Protein AF-E3PR34-F1 (afdb_monomer_lite)

Secondary structure (DSSP, 8-state):
-TTHHHHHHHHHHHHHHHHHHHHHHHH--TTS-HHHHHHHHHHHHHHHHHHHHHHHHHHHHHHHHHHHHHHHHHT-

Sequence (76 aa):
MKRIIPIVITIVVCVYLFVYAVMTLKGMSLSEPLGIKLFMLSIGAISIGVMFAMVIALFRRLREIKEEEDDDISKY

Organism: Acetoanaerobium sticklandii (strain ATCC 12662 / DSM 519 / JCM 1433 / CCUG 9281 / NCIMB 10654 / HF) (NCBI:txid499177)

pLDDT: mean 80.56, std 8.92, range [50.03, 90.44]

Structure (mmCIF, N/CA/C/O backbone):
data_AF-E3PR34-F1
#
_entry.id   AF-E3PR34-F1
#
loop_
_atom_site.group_PDB
_atom_site.id
_atom_site.type_symbol
_atom_site.label_atom_id
_atom_site.label_alt_id
_atom_site.label_comp_id
_atom_site.label_asym_id
_atom_site.label_entity_id
_atom_site.label_seq_id
_atom_site.pdbx_PDB_ins_code
_atom_site.Cartn_x
_atom_site.Cartn_y
_atom_site.Cartn_z
_atom_site.occupancy
_atom_site.B_iso_or_equiv
_atom_site.auth_seq_id
_atom_site.auth_comp_id
_atom_site.auth_asym_id
_atom_site.auth_atom_id
_atom_site.pdbx_PDB_model_num
ATOM 1 N N . MET A 1 1 ? -22.753 -3.610 16.147 1.00 54.75 1 MET A N 1
ATOM 2 C CA . MET A 1 1 ? -22.579 -4.009 14.720 1.00 54.75 1 MET A CA 1
ATOM 3 C C . MET A 1 1 ? -21.880 -2.952 13.854 1.00 54.75 1 MET A C 1
ATOM 5 O O . MET A 1 1 ? -21.266 -3.329 12.862 1.00 54.75 1 MET A O 1
ATOM 9 N N . LYS A 1 2 ? -21.895 -1.658 14.221 1.00 61.16 2 LYS A N 1
ATOM 10 C CA . LYS A 1 2 ? -21.282 -0.563 13.437 1.00 61.16 2 LYS A CA 1
ATOM 11 C C . LYS A 1 2 ? -19.773 -0.736 13.165 1.00 61.16 2 LYS A C 1
ATOM 13 O O . LYS A 1 2 ? -19.285 -0.290 12.135 1.00 61.16 2 LYS A O 1
ATOM 18 N N . ARG A 1 3 ? -19.054 -1.463 14.032 1.00 66.06 3 ARG A N 1
ATOM 19 C CA . ARG A 1 3 ? -17.608 -1.751 13.919 1.00 66.06 3 ARG A CA 1
ATOM 20 C C . ARG A 1 3 ? -17.233 -2.723 12.785 1.00 66.06 3 ARG A C 1
ATOM 22 O O . ARG A 1 3 ? -16.103 -2.695 12.317 1.00 66.06 3 ARG A O 1
ATOM 29 N N . ILE A 1 4 ? -18.161 -3.568 12.325 1.00 74.25 4 ILE A N 1
ATOM 30 C CA . ILE A 1 4 ? -17.880 -4.615 11.320 1.00 74.25 4 ILE A CA 1
ATOM 31 C C . ILE A 1 4 ? -17.737 -4.024 9.913 1.00 74.25 4 ILE A C 1
ATOM 33 O O . ILE A 1 4 ? -16.880 -4.461 9.151 1.00 74.25 4 ILE A O 1
ATOM 37 N N . ILE A 1 5 ? -18.524 -2.998 9.586 1.00 81.12 5 ILE A N 1
ATOM 38 C CA . ILE A 1 5 ? -18.534 -2.358 8.262 1.00 81.12 5 ILE A CA 1
ATOM 39 C C . ILE A 1 5 ? -17.146 -1.825 7.864 1.00 81.12 5 ILE A C 1
ATOM 41 O O . ILE A 1 5 ? -16.646 -2.232 6.813 1.00 81.12 5 ILE A O 1
ATOM 45 N N . PRO A 1 6 ? -16.478 -0.967 8.664 1.00 79.88 6 PRO A N 1
ATOM 46 C CA . PRO A 1 6 ? -15.168 -0.450 8.283 1.00 79.88 6 PRO A CA 1
ATOM 47 C C . PRO A 1 6 ? -14.118 -1.564 8.185 1.00 79.88 6 PRO A C 1
ATOM 49 O O . PRO A 1 6 ? -13.304 -1.532 7.270 1.00 79.88 6 PRO A O 1
ATOM 52 N N . ILE A 1 7 ? -14.178 -2.586 9.051 1.00 82.62 7 ILE A N 1
ATOM 53 C CA . ILE A 1 7 ? -13.249 -3.729 9.026 1.00 82.62 7 ILE A CA 1
ATOM 54 C C . ILE A 1 7 ? -13.374 -4.501 7.714 1.00 82.62 7 ILE A C 1
ATOM 56 O O . ILE A 1 7 ? -12.371 -4.751 7.049 1.00 82.62 7 ILE A O 1
ATOM 60 N N . VAL A 1 8 ? -14.599 -4.852 7.321 1.00 84.19 8 VAL A N 1
ATOM 61 C CA . VAL A 1 8 ? -14.853 -5.612 6.091 1.00 84.19 8 VAL A CA 1
ATOM 62 C C . VAL A 1 8 ? -14.386 -4.826 4.867 1.00 84.19 8 VAL A C 1
ATOM 64 O O . VAL A 1 8 ? -13.709 -5.389 4.011 1.00 84.19 8 VAL A O 1
ATOM 67 N N . ILE A 1 9 ? -14.662 -3.519 4.811 1.00 86.44 9 ILE A N 1
ATOM 68 C CA . ILE A 1 9 ? -14.206 -2.662 3.708 1.00 86.44 9 ILE A CA 1
ATOM 69 C C . ILE A 1 9 ? -12.675 -2.635 3.647 1.00 86.44 9 ILE A C 1
ATOM 71 O O . ILE A 1 9 ? -12.106 -2.868 2.584 1.00 86.44 9 ILE A O 1
ATOM 75 N N . THR A 1 10 ? -11.990 -2.409 4.772 1.00 86.62 10 THR A N 1
ATOM 76 C CA . THR A 1 10 ? -10.521 -2.381 4.793 1.00 86.62 10 THR A CA 1
ATOM 77 C C . THR A 1 10 ? -9.918 -3.720 4.378 1.00 86.62 10 THR A C 1
ATOM 79 O O . THR A 1 10 ? -8.948 -3.726 3.625 1.00 86.62 10 THR A O 1
ATOM 82 N N . ILE A 1 11 ? -10.503 -4.849 4.788 1.00 87.25 11 ILE A N 1
ATOM 83 C CA . ILE A 1 11 ? -10.050 -6.180 4.359 1.00 87.25 11 ILE A CA 1
ATOM 84 C C . ILE A 1 11 ? -10.210 -6.345 2.845 1.00 87.25 11 ILE A C 1
ATOM 86 O O . ILE A 1 11 ? -9.251 -6.728 2.179 1.00 87.25 11 ILE A O 1
ATOM 90 N N . VAL A 1 12 ? -11.376 -6.015 2.281 1.00 90.19 12 VAL A N 1
ATOM 91 C CA . VAL A 1 12 ? -11.631 -6.140 0.835 1.00 90.19 12 VAL A CA 1
ATOM 92 C C . VAL A 1 12 ? -10.667 -5.271 0.025 1.00 90.19 12 VAL A C 1
ATOM 94 O O . VAL A 1 12 ? -10.079 -5.750 -0.944 1.00 90.19 12 VAL A O 1
ATOM 97 N N . VAL A 1 13 ? -10.446 -4.020 0.438 1.00 87.31 13 VAL A N 1
ATOM 98 C CA . VAL A 1 13 ? -9.526 -3.111 -0.263 1.00 87.31 13 VAL A CA 1
ATOM 99 C C . VAL A 1 13 ? -8.073 -3.575 -0.120 1.00 87.31 13 VAL A C 1
ATOM 101 O O . VAL A 1 13 ? -7.334 -3.553 -1.102 1.00 87.31 13 VAL A O 1
ATOM 104 N N . CYS A 1 14 ? -7.657 -4.055 1.056 1.00 87.31 14 CYS A N 1
ATOM 105 C CA . CYS A 1 14 ? -6.325 -4.636 1.239 1.00 87.31 14 CYS A CA 1
ATOM 106 C C . CYS A 1 14 ? -6.110 -5.863 0.349 1.00 87.31 14 CYS A C 1
ATOM 108 O O . CYS A 1 14 ? -5.061 -5.971 -0.278 1.00 87.31 14 CYS A O 1
ATOM 110 N N . VAL A 1 15 ? -7.091 -6.763 0.253 1.00 90.44 15 VAL A N 1
ATOM 111 C CA . VAL A 1 15 ? -7.012 -7.932 -0.634 1.00 90.44 15 VAL A CA 1
ATOM 112 C C . VAL A 1 15 ? -6.928 -7.492 -2.096 1.00 90.44 15 VAL A C 1
ATOM 114 O O . VAL A 1 15 ? -6.082 -7.995 -2.831 1.00 90.44 15 VAL A O 1
ATOM 117 N N . TYR A 1 16 ? -7.739 -6.518 -2.512 1.00 88.44 16 TYR A N 1
ATOM 118 C CA . TYR A 1 16 ? -7.696 -5.975 -3.870 1.00 88.44 16 TYR A CA 1
ATOM 119 C C . TYR A 1 16 ? -6.324 -5.373 -4.210 1.00 88.44 16 TYR A C 1
ATOM 121 O O . TYR A 1 16 ? -5.725 -5.731 -5.224 1.00 88.44 16 TYR A O 1
ATOM 129 N N . LEU A 1 17 ? -5.788 -4.509 -3.340 1.00 86.06 17 LEU A N 1
ATOM 130 C CA . LEU A 1 17 ? -4.465 -3.906 -3.527 1.00 86.06 17 LEU A CA 1
ATOM 131 C C . LEU A 1 17 ? -3.352 -4.950 -3.512 1.00 86.06 17 LEU A C 1
ATOM 133 O O . LEU A 1 17 ? -2.404 -4.843 -4.286 1.00 86.06 17 LEU A O 1
ATOM 137 N N . PHE A 1 18 ? -3.475 -5.976 -2.672 1.00 86.00 18 PHE A N 1
ATOM 138 C CA . PHE A 1 18 ? -2.519 -7.071 -2.629 1.00 86.00 18 PHE A CA 1
ATOM 139 C C . PHE A 1 18 ? -2.501 -7.850 -3.948 1.00 86.00 18 PHE A C 1
ATOM 141 O O . PHE A 1 18 ? -1.435 -8.062 -4.522 1.00 86.00 18 PHE A O 1
ATOM 148 N N . VAL A 1 19 ? -3.672 -8.221 -4.475 1.00 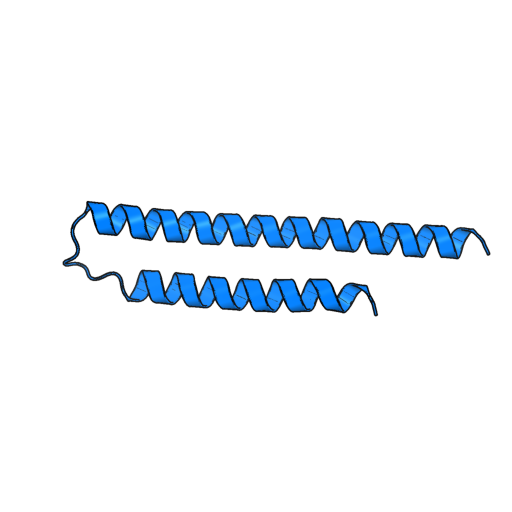89.00 19 VAL A N 1
ATOM 149 C CA . VAL A 1 19 ? -3.782 -8.892 -5.780 1.00 89.00 19 VAL A CA 1
ATOM 150 C C . VAL A 1 19 ? -3.205 -8.013 -6.889 1.00 89.00 19 VAL A C 1
ATOM 152 O O . VAL A 1 19 ? -2.434 -8.504 -7.713 1.00 89.00 19 VAL A O 1
ATOM 155 N N . TYR A 1 20 ? -3.509 -6.713 -6.878 1.00 84.12 20 TYR A N 1
ATOM 156 C CA . TYR A 1 20 ? -2.977 -5.760 -7.849 1.00 84.12 20 TYR A CA 1
ATOM 157 C C . TYR A 1 20 ? -1.445 -5.669 -7.788 1.00 84.12 20 TYR A C 1
ATOM 159 O O . TYR A 1 20 ? -0.775 -5.771 -8.817 1.00 84.12 20 TYR A O 1
ATOM 167 N N . ALA A 1 21 ? -0.868 -5.555 -6.589 1.00 82.88 21 ALA A N 1
ATOM 168 C CA . ALA A 1 21 ? 0.579 -5.525 -6.394 1.00 82.88 21 ALA A CA 1
ATOM 169 C C . ALA A 1 21 ? 1.245 -6.822 -6.883 1.00 82.88 21 ALA A C 1
ATOM 171 O O . ALA A 1 21 ? 2.249 -6.772 -7.592 1.00 82.88 21 ALA A O 1
ATOM 172 N N . VAL A 1 22 ? 0.657 -7.984 -6.580 1.00 84.94 22 VAL A N 1
ATOM 173 C CA . VAL A 1 22 ? 1.163 -9.288 -7.035 1.00 84.94 22 VAL A CA 1
ATOM 174 C C . VAL A 1 22 ? 1.088 -9.422 -8.556 1.00 84.94 22 VAL A C 1
ATOM 176 O O . VAL A 1 22 ? 2.044 -9.900 -9.163 1.00 84.94 22 VAL A O 1
ATOM 179 N N . MET A 1 23 ? -0.006 -8.993 -9.190 1.00 84.44 23 MET A N 1
ATOM 180 C CA . MET A 1 23 ? -0.124 -8.997 -10.653 1.00 84.44 23 MET A CA 1
ATOM 181 C C . MET A 1 23 ? 0.898 -8.071 -11.307 1.00 84.44 23 MET A C 1
ATOM 183 O O . MET A 1 23 ? 1.534 -8.465 -12.280 1.00 84.44 23 MET A O 1
ATOM 187 N N . THR A 1 24 ? 1.107 -6.886 -10.737 1.00 80.94 24 THR A N 1
ATOM 188 C CA . THR A 1 24 ? 2.088 -5.913 -11.233 1.00 80.94 24 THR A CA 1
ATOM 189 C C . THR A 1 24 ? 3.509 -6.476 -11.151 1.00 80.94 24 THR A C 1
ATOM 191 O O . THR A 1 24 ? 4.270 -6.381 -12.108 1.00 80.94 24 THR A O 1
ATOM 194 N N . LEU A 1 25 ? 3.856 -7.137 -10.042 1.00 77.38 25 LEU A N 1
ATOM 195 C CA . LEU A 1 25 ? 5.164 -7.774 -9.864 1.00 77.38 25 LEU A CA 1
ATOM 196 C C . LEU A 1 25 ? 5.348 -9.017 -10.746 1.00 77.38 25 LEU A C 1
ATOM 198 O O . LEU A 1 25 ? 6.444 -9.240 -11.250 1.00 77.38 25 LEU A O 1
ATOM 202 N N . LYS A 1 26 ? 4.298 -9.821 -10.957 1.00 81.94 26 LYS A N 1
ATOM 203 C CA . LYS A 1 26 ? 4.344 -10.984 -11.861 1.00 81.94 26 LYS A CA 1
ATOM 204 C C . LYS A 1 26 ? 4.406 -10.595 -13.336 1.00 81.94 26 LYS A C 1
ATOM 206 O O . LYS A 1 26 ? 4.992 -11.332 -14.119 1.00 81.94 26 LYS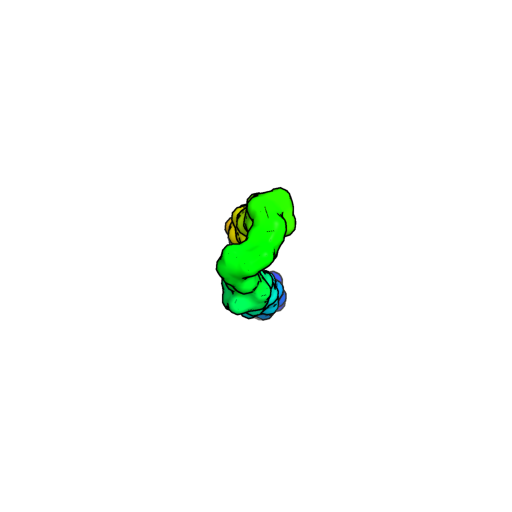 A O 1
ATOM 211 N N . GLY A 1 27 ? 3.783 -9.479 -13.707 1.00 76.50 27 GLY A N 1
ATOM 212 C CA . GLY A 1 27 ? 3.812 -8.940 -15.066 1.00 76.50 27 GLY A CA 1
ATOM 213 C C . GLY A 1 27 ? 5.149 -8.299 -15.441 1.00 76.50 27 GLY A C 1
ATOM 214 O O . GLY A 1 27 ? 5.395 -8.082 -16.622 1.00 76.50 27 GLY A O 1
ATOM 215 N N . MET A 1 28 ? 6.017 -8.034 -14.460 1.00 71.25 28 MET A N 1
ATOM 216 C CA . MET A 1 28 ? 7.335 -7.452 -14.680 1.00 71.25 28 MET A CA 1
ATOM 217 C C . MET A 1 28 ? 8.247 -8.463 -15.393 1.00 71.25 28 MET A C 1
ATOM 219 O O . MET A 1 28 ? 8.724 -9.432 -14.797 1.00 71.25 28 MET A O 1
ATOM 223 N N . SER A 1 29 ? 8.494 -8.240 -16.683 1.00 72.19 29 SER A N 1
ATOM 224 C CA . SER A 1 29 ? 9.408 -9.074 -17.469 1.00 72.19 29 SER A CA 1
ATOM 225 C C . SER A 1 29 ? 10.861 -8.645 -17.246 1.00 72.19 29 SER A C 1
ATOM 227 O O . SER A 1 29 ? 11.179 -7.462 -17.129 1.00 72.19 29 SER A O 1
ATOM 229 N N . LEU A 1 30 ? 11.790 -9.608 -17.251 1.00 66.19 30 LEU A N 1
ATOM 230 C CA . LEU A 1 30 ? 13.237 -9.349 -17.167 1.00 66.19 30 LEU A CA 1
ATOM 231 C C . LEU A 1 30 ? 13.769 -8.489 -18.326 1.00 66.19 30 LEU A C 1
ATOM 233 O O . LEU A 1 30 ? 14.842 -7.906 -18.200 1.00 66.19 30 LEU A O 1
ATOM 237 N N . SER A 1 31 ? 13.021 -8.403 -19.428 1.00 75.31 31 SER A N 1
ATOM 238 C CA . SER A 1 31 ? 13.368 -7.641 -20.629 1.00 75.31 31 SER A CA 1
ATOM 239 C C . SER A 1 31 ? 12.940 -6.169 -20.597 1.00 75.31 31 SER A C 1
ATOM 241 O O . SER A 1 31 ? 13.157 -5.462 -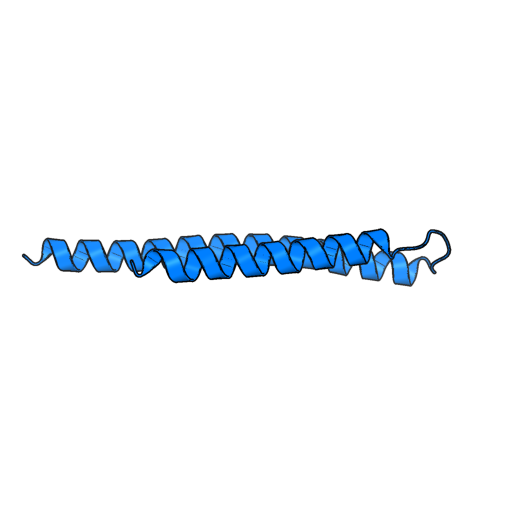21.579 1.00 75.31 31 SER A O 1
ATOM 243 N N . GLU A 1 32 ? 12.288 -5.697 -19.532 1.00 77.31 32 GLU A N 1
ATOM 244 C CA . GLU A 1 32 ? 11.786 -4.323 -19.489 1.00 77.31 32 GLU A CA 1
ATOM 245 C C . GLU A 1 32 ? 12.903 -3.290 -19.248 1.00 77.31 32 GLU A C 1
ATOM 247 O O . GLU A 1 32 ? 13.842 -3.544 -18.484 1.00 77.31 32 GLU A O 1
ATOM 252 N N . PRO A 1 33 ? 12.799 -2.090 -19.853 1.00 86.81 33 PRO A N 1
ATOM 253 C CA . PRO A 1 33 ? 13.702 -0.978 -19.586 1.00 86.81 33 PRO A CA 1
ATOM 254 C C . PRO A 1 33 ? 13.822 -0.687 -18.086 1.00 86.81 33 PRO A C 1
ATOM 256 O O . PRO A 1 33 ? 12.826 -0.622 -17.363 1.00 86.81 33 PRO A O 1
ATOM 259 N N . LEU A 1 34 ? 15.046 -0.421 -17.627 1.00 84.44 34 LEU A N 1
ATOM 260 C CA . LEU A 1 34 ? 15.372 -0.240 -16.206 1.00 84.44 34 LEU A CA 1
ATOM 261 C C . LEU A 1 34 ? 14.546 0.877 -15.533 1.00 84.44 34 LEU A C 1
ATOM 263 O O . LEU A 1 34 ? 14.191 0.766 -14.361 1.00 84.44 34 LEU A O 1
ATOM 267 N N . GLY A 1 35 ? 14.175 1.915 -16.293 1.00 85.06 35 GLY A N 1
ATOM 268 C CA . GLY A 1 35 ? 13.289 2.990 -15.833 1.00 85.06 35 GLY A CA 1
ATOM 269 C C . GLY A 1 35 ? 11.849 2.536 -15.564 1.00 85.06 35 GLY A C 1
ATOM 270 O O . GLY A 1 35 ? 11.277 2.908 -14.543 1.00 85.06 35 GLY A O 1
ATOM 271 N N . ILE A 1 36 ? 11.284 1.680 -16.423 1.00 83.69 36 ILE A N 1
ATOM 272 C CA . ILE A 1 36 ? 9.943 1.099 -16.224 1.00 83.69 36 ILE A CA 1
ATOM 273 C C . ILE A 1 36 ? 9.968 0.175 -15.006 1.00 83.69 36 ILE A C 1
ATOM 275 O O . ILE A 1 36 ? 9.073 0.224 -14.164 1.00 83.69 36 ILE A O 1
ATOM 279 N N . LYS A 1 37 ? 11.059 -0.580 -14.845 1.00 83.25 37 LYS A N 1
ATOM 280 C CA . LYS A 1 37 ? 11.261 -1.463 -13.699 1.00 83.25 37 LYS A CA 1
ATOM 281 C C . LYS A 1 37 ? 11.273 -0.705 -12.365 1.00 83.25 37 LYS A C 1
ATOM 283 O O . LYS A 1 37 ? 10.585 -1.090 -11.422 1.00 83.25 37 LYS A O 1
ATOM 288 N N . LEU A 1 38 ? 12.021 0.398 -12.294 1.00 85.38 38 LEU A N 1
ATOM 289 C CA . LEU A 1 38 ? 12.062 1.287 -11.125 1.00 85.38 38 LEU A CA 1
ATOM 290 C C . LEU A 1 38 ? 10.700 1.925 -10.832 1.00 85.38 38 LEU A C 1
ATOM 292 O O . LEU A 1 38 ? 10.303 2.010 -9.671 1.00 85.38 38 LEU A O 1
ATOM 296 N N . PHE A 1 39 ? 9.974 2.336 -11.872 1.00 85.50 39 PHE A N 1
ATOM 297 C CA . PHE A 1 39 ? 8.642 2.919 -11.736 1.00 85.50 39 PHE A CA 1
ATOM 298 C C . PHE A 1 39 ? 7.604 1.909 -11.219 1.00 85.50 39 PHE A C 1
ATOM 300 O O . PHE A 1 39 ? 6.837 2.209 -10.311 1.00 85.50 39 PHE A O 1
ATOM 307 N N . MET A 1 40 ? 7.605 0.674 -11.721 1.00 83.12 40 MET A N 1
ATOM 308 C CA . MET A 1 40 ? 6.717 -0.377 -11.207 1.00 83.12 40 MET A CA 1
ATOM 309 C C . MET A 1 40 ? 7.064 -0.767 -9.765 1.00 83.12 40 MET A C 1
ATOM 311 O O . MET A 1 40 ? 6.169 -1.014 -8.956 1.00 83.12 40 MET A O 1
ATOM 315 N N . LEU A 1 41 ? 8.353 -0.774 -9.411 1.00 85.00 41 LEU A N 1
ATOM 316 C CA . LEU A 1 41 ? 8.794 -1.052 -8.045 1.00 85.00 41 LEU A CA 1
ATOM 317 C C . LEU A 1 41 ? 8.380 0.061 -7.070 1.00 85.00 41 LEU A C 1
ATOM 319 O O . LEU A 1 41 ? 7.957 -0.239 -5.953 1.00 85.00 41 LEU A O 1
ATOM 323 N N . SER A 1 42 ? 8.428 1.331 -7.491 1.00 87.12 42 SER A N 1
ATOM 324 C CA . SER A 1 42 ? 7.937 2.445 -6.673 1.00 87.12 42 SER A CA 1
ATOM 325 C C . SER A 1 42 ? 6.418 2.395 -6.494 1.00 87.12 42 SER A C 1
ATOM 327 O O . SER A 1 42 ? 5.943 2.597 -5.379 1.00 87.12 42 SER A O 1
ATOM 329 N N . ILE A 1 43 ? 5.656 2.020 -7.529 1.00 85.56 43 ILE A N 1
ATOM 330 C CA . ILE A 1 43 ? 4.210 1.761 -7.413 1.00 85.56 43 ILE A CA 1
ATOM 331 C C . ILE A 1 43 ? 3.942 0.650 -6.394 1.00 85.56 43 ILE A C 1
ATOM 333 O O . ILE A 1 43 ? 3.088 0.814 -5.521 1.00 85.56 43 ILE A O 1
ATOM 337 N N . GLY A 1 44 ? 4.686 -0.457 -6.453 1.00 84.38 44 GLY A N 1
ATOM 338 C CA . GLY A 1 44 ? 4.581 -1.540 -5.473 1.00 84.38 44 GLY A CA 1
ATOM 339 C C . GLY A 1 44 ? 4.841 -1.057 -4.042 1.00 84.38 44 GLY A C 1
ATOM 340 O O . GLY A 1 44 ? 4.041 -1.321 -3.144 1.00 84.38 44 GLY A O 1
ATOM 341 N N . ALA A 1 45 ? 5.905 -0.278 -3.835 1.00 86.00 45 ALA A N 1
ATOM 342 C CA . ALA A 1 45 ? 6.241 0.291 -2.530 1.00 86.00 45 ALA A CA 1
ATOM 343 C C . ALA A 1 45 ? 5.158 1.253 -2.006 1.00 86.00 45 ALA A C 1
ATOM 345 O O . ALA A 1 45 ? 4.762 1.166 -0.841 1.00 86.00 45 ALA A O 1
ATOM 346 N N . ILE A 1 46 ? 4.625 2.125 -2.868 1.00 88.44 46 ILE A N 1
ATOM 347 C CA . ILE A 1 46 ? 3.519 3.032 -2.529 1.00 88.44 46 ILE A CA 1
ATOM 348 C C . ILE A 1 46 ? 2.277 2.229 -2.137 1.00 88.44 46 ILE A C 1
ATOM 350 O O . ILE A 1 46 ? 1.644 2.538 -1.131 1.00 88.44 46 ILE A O 1
ATOM 354 N N . SER A 1 47 ? 1.958 1.169 -2.882 1.00 83.56 47 SER A N 1
ATOM 355 C CA . SER A 1 47 ? 0.802 0.306 -2.614 1.00 83.56 47 SER A CA 1
ATOM 356 C C . SER A 1 47 ? 0.856 -0.287 -1.203 1.00 83.56 47 SER A C 1
ATOM 358 O O . SER A 1 47 ? -0.136 -0.247 -0.475 1.00 83.56 47 SER A O 1
ATOM 360 N N . ILE A 1 48 ? 2.033 -0.761 -0.779 1.00 85.50 48 ILE A N 1
ATOM 361 C CA . ILE A 1 48 ? 2.255 -1.266 0.584 1.00 85.50 48 ILE A CA 1
ATOM 362 C C . ILE A 1 48 ? 2.076 -0.142 1.613 1.00 85.50 48 ILE A C 1
ATOM 364 O O . ILE A 1 48 ? 1.411 -0.337 2.633 1.00 85.50 48 ILE A O 1
ATOM 368 N N . GLY A 1 49 ? 2.619 1.048 1.343 1.00 89.19 49 GLY A N 1
ATOM 369 C CA . GLY A 1 49 ? 2.449 2.215 2.212 1.00 89.19 49 GLY A CA 1
ATOM 370 C C . GLY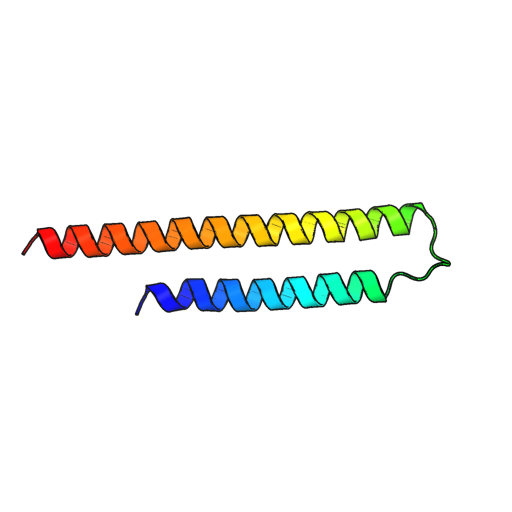 A 1 49 ? 0.977 2.590 2.417 1.00 89.19 49 GLY A C 1
ATOM 371 O O . GLY A 1 49 ? 0.546 2.824 3.548 1.00 89.19 49 GLY A O 1
ATOM 372 N N . VAL A 1 50 ? 0.179 2.567 1.346 1.00 87.62 50 VAL A N 1
ATOM 373 C CA . VAL A 1 50 ? -1.267 2.823 1.412 1.00 87.62 50 VAL A CA 1
ATOM 374 C C . VAL A 1 50 ? -1.985 1.738 2.217 1.00 87.62 50 VAL A C 1
ATOM 376 O O . VAL A 1 50 ? -2.848 2.068 3.031 1.00 87.62 50 VAL A O 1
ATOM 379 N N . MET A 1 51 ? -1.610 0.461 2.071 1.00 86.31 51 MET A N 1
ATOM 380 C CA . MET A 1 51 ? -2.174 -0.618 2.895 1.00 86.31 51 MET A CA 1
ATOM 381 C C . MET A 1 51 ? -1.943 -0.369 4.392 1.00 86.31 51 MET A C 1
ATOM 383 O O . MET A 1 51 ? -2.887 -0.459 5.177 1.00 86.31 51 MET A O 1
ATOM 387 N N . PHE A 1 52 ? -0.730 0.024 4.793 1.00 87.31 52 PHE A N 1
ATOM 388 C CA . PHE A 1 52 ? -0.441 0.379 6.188 1.00 87.31 52 PHE A CA 1
ATOM 389 C C . PHE A 1 52 ? -1.261 1.581 6.670 1.00 87.31 52 PHE A C 1
ATOM 391 O O . PHE A 1 52 ? -1.850 1.535 7.752 1.00 87.31 52 PHE A O 1
ATOM 398 N N . ALA A 1 53 ? -1.346 2.640 5.862 1.00 89.19 53 ALA A N 1
ATOM 399 C CA . ALA A 1 53 ? -2.129 3.825 6.198 1.00 89.19 53 ALA A CA 1
ATOM 400 C C . ALA A 1 53 ? -3.616 3.494 6.407 1.00 89.19 53 ALA A C 1
ATOM 402 O O . ALA A 1 53 ? -4.236 3.993 7.347 1.00 89.19 53 ALA A O 1
ATOM 403 N N . MET A 1 54 ? -4.182 2.608 5.584 1.00 84.50 54 MET A N 1
ATOM 404 C CA . MET A 1 54 ? -5.569 2.163 5.729 1.00 84.50 54 MET A CA 1
ATOM 405 C C . MET A 1 54 ? -5.805 1.360 7.006 1.00 84.50 54 MET A C 1
ATOM 407 O O . MET A 1 54 ? -6.832 1.549 7.653 1.00 84.50 54 MET A O 1
ATOM 411 N N . VAL A 1 55 ? -4.864 0.499 7.402 1.00 87.00 55 VAL A N 1
ATOM 412 C CA . VAL A 1 55 ? -4.962 -0.233 8.674 1.00 87.00 55 VAL A CA 1
ATOM 413 C C . VAL A 1 55 ? -4.940 0.744 9.853 1.00 87.00 55 VAL A C 1
ATOM 415 O O . VAL A 1 55 ? -5.760 0.632 10.761 1.00 87.00 55 VAL A O 1
ATOM 418 N N . ILE A 1 56 ? -4.075 1.761 9.825 1.00 88.44 56 ILE A N 1
ATOM 419 C CA . ILE A 1 56 ? -4.046 2.803 10.865 1.00 88.44 56 ILE A CA 1
ATOM 420 C C . ILE A 1 56 ? -5.361 3.595 10.889 1.00 88.44 56 ILE A C 1
ATOM 422 O O . ILE A 1 56 ? -5.913 3.8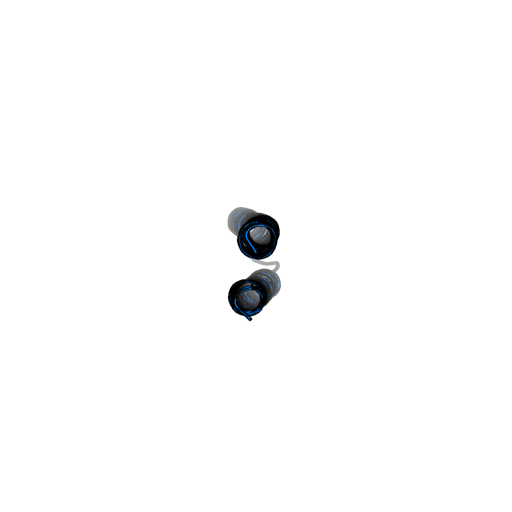48 11.961 1.00 88.44 56 ILE A O 1
ATOM 426 N N . ALA A 1 57 ? -5.888 3.969 9.721 1.00 88.06 57 ALA A N 1
ATOM 427 C CA . ALA A 1 57 ? -7.165 4.669 9.611 1.00 88.06 57 ALA A CA 1
ATOM 428 C C . ALA A 1 57 ? -8.330 3.826 10.157 1.00 88.06 57 ALA A C 1
ATOM 430 O O . ALA A 1 57 ? -9.206 4.359 10.839 1.00 88.06 57 ALA A O 1
ATOM 431 N N . LEU A 1 58 ? -8.310 2.510 9.923 1.00 86.81 58 LEU A N 1
ATOM 432 C CA . LEU A 1 58 ? -9.261 1.568 10.506 1.00 86.81 58 LEU A CA 1
ATOM 433 C C . LEU A 1 58 ? -9.182 1.580 12.037 1.00 86.81 58 LEU A C 1
ATOM 435 O O . LEU A 1 58 ? -10.215 1.699 12.689 1.00 86.81 58 LEU A O 1
ATOM 439 N N . PHE A 1 59 ? -7.979 1.491 12.613 1.00 85.12 59 PHE A N 1
ATOM 440 C CA . PHE A 1 59 ? -7.803 1.530 14.068 1.00 85.12 59 PHE A CA 1
ATOM 441 C C . PHE A 1 59 ? -8.305 2.838 14.680 1.00 85.12 59 PHE A C 1
ATOM 443 O O . PHE A 1 59 ? -8.951 2.801 15.725 1.00 85.12 59 PHE A O 1
ATOM 450 N N . ARG A 1 60 ? -8.065 3.982 14.024 1.00 86.00 60 ARG A N 1
ATOM 451 C CA . ARG A 1 60 ? -8.601 5.278 14.471 1.00 86.00 60 ARG A CA 1
ATOM 452 C C . ARG A 1 60 ? -10.127 5.283 14.479 1.00 86.00 60 ARG A C 1
ATOM 454 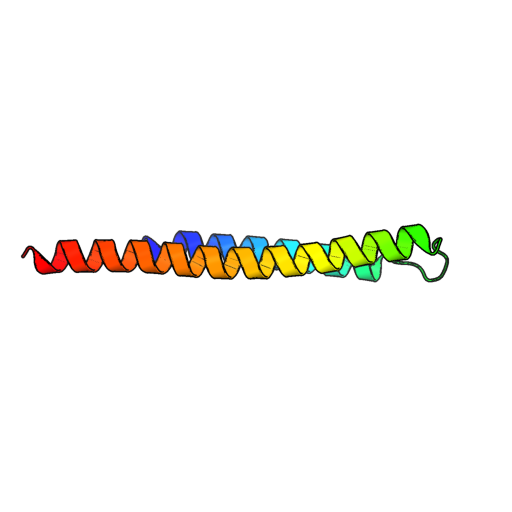O O . ARG A 1 60 ? -10.711 5.558 15.519 1.00 86.00 60 ARG A O 1
ATOM 461 N N . ARG A 1 61 ? -10.762 4.873 13.376 1.00 83.81 61 ARG A N 1
ATOM 462 C CA . ARG A 1 61 ? -12.231 4.784 13.288 1.00 83.81 61 ARG A CA 1
ATOM 463 C C . ARG A 1 61 ? -12.823 3.798 14.291 1.00 83.81 61 ARG A C 1
ATOM 465 O O . ARG A 1 61 ? -13.867 4.060 14.872 1.00 83.81 61 ARG A O 1
ATOM 472 N N . LEU A 1 62 ? -12.172 2.656 14.510 1.00 84.81 62 LEU A N 1
ATOM 473 C CA . LEU A 1 62 ? -12.606 1.690 15.522 1.00 84.81 62 LEU A CA 1
ATOM 474 C C . LEU A 1 62 ? -12.504 2.258 16.937 1.00 84.81 62 LEU A C 1
ATOM 476 O O . LEU A 1 62 ? -13.351 1.933 17.767 1.00 84.81 62 LEU A O 1
ATOM 480 N N . ARG A 1 63 ? -11.487 3.082 17.210 1.00 82.44 63 ARG A N 1
ATOM 481 C CA . ARG A 1 63 ? -11.337 3.762 18.496 1.00 82.44 63 ARG A CA 1
ATOM 482 C C . ARG A 1 63 ? -12.426 4.810 18.702 1.00 82.44 63 ARG A C 1
ATOM 484 O O . ARG A 1 63 ? -13.045 4.788 19.753 1.00 82.44 63 ARG A O 1
ATOM 491 N N . GLU A 1 64 ? -12.706 5.628 17.689 1.00 81.38 64 GLU A N 1
ATOM 492 C CA . GLU A 1 64 ? -13.783 6.631 17.719 1.00 81.38 64 GLU A CA 1
ATOM 493 C C . GLU A 1 64 ? -15.145 5.984 18.007 1.00 81.38 64 GLU A C 1
ATOM 495 O O . GLU A 1 64 ? -15.831 6.389 18.937 1.00 81.38 64 GLU A O 1
ATOM 500 N N . ILE A 1 65 ? -15.494 4.902 17.296 1.00 80.75 65 ILE A N 1
ATOM 501 C CA . ILE A 1 65 ? -16.758 4.177 17.532 1.00 80.75 65 ILE A CA 1
ATOM 502 C C . ILE A 1 65 ? -16.806 3.574 18.946 1.00 80.75 65 ILE A C 1
ATOM 504 O O . ILE A 1 65 ? -17.880 3.452 19.529 1.00 80.75 65 ILE A O 1
ATOM 508 N N . LYS A 1 66 ? -15.661 3.153 19.499 1.00 78.38 66 LYS A N 1
ATOM 509 C CA . LYS A 1 66 ? -15.599 2.624 20.867 1.00 78.38 66 LYS A CA 1
ATOM 510 C C . LYS A 1 66 ? -15.789 3.735 21.907 1.00 78.38 66 LYS A C 1
ATOM 512 O O . LYS A 1 66 ? -16.502 3.500 22.872 1.00 78.38 66 LYS A O 1
ATOM 517 N N . GLU A 1 67 ? -15.169 4.900 21.713 1.00 78.06 67 GLU A N 1
ATOM 518 C CA . GLU A 1 67 ? -15.333 6.065 22.598 1.00 78.06 67 GLU A CA 1
ATOM 519 C C . GLU A 1 67 ? -16.781 6.581 22.587 1.00 78.06 67 GLU A C 1
ATOM 521 O O . GLU A 1 67 ? -17.322 6.855 23.653 1.00 78.06 67 GLU A O 1
ATOM 526 N N . GLU A 1 68 ? -17.443 6.629 21.423 1.00 72.38 68 GLU A N 1
ATOM 527 C CA . GLU A 1 68 ? -18.871 6.983 21.340 1.00 72.38 68 GLU A CA 1
ATOM 528 C C . GLU A 1 68 ? -19.776 5.989 22.088 1.00 72.38 68 GLU A C 1
ATOM 530 O O . GLU A 1 68 ? -20.715 6.403 22.760 1.00 72.38 68 GLU A O 1
ATOM 535 N N . GLU A 1 69 ? -19.505 4.680 21.992 1.00 68.81 69 GLU A N 1
ATOM 536 C CA . GLU A 1 69 ? -20.299 3.665 22.700 1.00 68.81 69 GLU A CA 1
ATOM 537 C C . GLU A 1 69 ? -20.066 3.694 24.227 1.00 68.81 69 GLU A C 1
ATOM 539 O O . GLU A 1 69 ? -21.016 3.460 24.969 1.00 68.81 69 GLU A O 1
ATOM 544 N N . ASP A 1 70 ? -18.856 4.000 24.715 1.00 65.81 70 ASP A N 1
ATOM 545 C CA . ASP A 1 70 ? -18.585 4.134 26.162 1.00 65.81 70 ASP A CA 1
ATOM 546 C C . ASP A 1 70 ? -19.226 5.405 26.766 1.00 65.81 70 ASP A C 1
ATOM 548 O O . ASP A 1 70 ? -19.758 5.343 27.878 1.00 65.81 70 ASP A O 1
ATOM 552 N N . ASP A 1 71 ? -19.224 6.544 26.056 1.00 68.31 71 ASP A N 1
ATOM 553 C CA . ASP A 1 71 ? -19.833 7.794 26.554 1.00 68.31 71 ASP A CA 1
ATOM 554 C C . ASP A 1 71 ? -21.361 7.666 26.695 1.00 68.31 71 ASP A C 1
ATOM 556 O O . ASP A 1 71 ? -21.930 8.087 27.706 1.00 68.31 71 ASP A O 1
ATOM 560 N N . ASP A 1 72 ? -22.017 7.001 25.736 1.00 67.56 72 ASP A N 1
ATOM 561 C CA . ASP A 1 72 ? -23.457 6.709 25.782 1.00 67.56 72 ASP A CA 1
ATOM 562 C C . ASP A 1 72 ? -23.826 5.756 26.932 1.00 67.56 72 ASP A C 1
ATOM 564 O O . ASP A 1 72 ? -24.867 5.936 27.565 1.00 67.56 72 ASP A O 1
ATOM 568 N N . ILE A 1 73 ? -22.985 4.758 27.238 1.00 63.66 73 ILE A N 1
ATOM 569 C CA . ILE A 1 73 ? -23.227 3.820 28.349 1.00 63.66 73 ILE A CA 1
ATOM 570 C C . ILE A 1 73 ? -23.019 4.505 29.704 1.00 63.66 73 ILE A C 1
ATOM 572 O O . ILE A 1 73 ? -23.758 4.222 30.639 1.00 63.66 73 ILE A O 1
ATOM 576 N N . SER A 1 74 ? -22.053 5.422 29.826 1.00 66.56 74 SER A N 1
ATOM 577 C CA . SER A 1 74 ? -21.772 6.127 31.090 1.00 66.56 74 SER A CA 1
ATOM 578 C C . SER A 1 74 ? -22.873 7.106 31.532 1.00 66.56 74 SER A C 1
ATOM 580 O O . SER A 1 74 ? -22.889 7.543 32.683 1.00 66.56 74 SER A O 1
ATOM 582 N N . LYS A 1 75 ? -23.783 7.467 30.616 1.00 57.03 75 LYS A N 1
ATOM 583 C CA . LYS A 1 75 ? -24.899 8.397 30.847 1.00 57.03 75 LYS A CA 1
ATOM 584 C C . LYS A 1 75 ? -26.170 7.749 31.409 1.00 57.03 75 LYS A C 1
ATOM 586 O O . LYS A 1 75 ? -27.131 8.480 31.657 1.00 57.03 75 LYS A O 1
ATOM 591 N N . TYR A 1 76 ? -26.181 6.434 31.618 1.00 50.03 76 TYR A N 1
ATOM 592 C CA . TYR A 1 76 ? -27.291 5.669 32.197 1.00 50.03 76 TYR A CA 1
ATOM 593 C C . TYR A 1 76 ? -26.834 4.867 33.417 1.00 50.03 76 TYR A C 1
ATOM 595 O O . TYR A 1 76 ? -27.691 4.646 34.302 1.00 50.03 76 TYR A O 1
#

Radius of gyration: 18.67 Å; chains: 1; bounding box: 43×19×53 Å

Foldseek 3Di:
DVLVVLVVVLVVVLVVLVVVLVVLVVPDDPPDDPVVVVVSVVVSVVSVVVNVVSVVVSVVVSVVVVVVVVVVVVVD